Protein AF-A0A7L2F0A2-F1 (afdb_monomer_lite)

Secondary structure (DSSP, 8-state):
---S-HHHHHHHHHHHH-SS----SSHHHHHHHHHHSS------HHHHHHHHHH-TT----S--SS---------TT-TTHHHHHHHHHHHHHTTHHHHHHHHHH----SPPPP----

InterPro domains:
  IPR001320 Ionotropic glutamate receptor, C-terminal [SM00079] (1-107)
  IPR015683 Ionotropic glutamate receptor [PTHR18966] (7-109)

Sequence (118 aa):
QNSRYQTYQRMWNYMYSKQPSVFVKSTEEGIARVLNSNYAFLLESTMNEYYRQRNCNLTQVGGLLDTKGYGIGMPVGSVFRDEFDLAILQLQENNRLEILKRKWWEGGKCPKEEDHRA

pLDDT: mean 91.82, std 11.86, range [33.81, 98.38]

Structure (mmCIF, N/CA/C/O backbone):
data_AF-A0A7L2F0A2-F1
#
_entry.id   AF-A0A7L2F0A2-F1
#
loop_
_atom_site.group_PDB
_atom_site.id
_atom_site.type_symbol
_atom_site.label_atom_id
_atom_site.label_alt_id
_atom_site.label_comp_id
_atom_site.label_asym_id
_atom_site.label_entity_id
_atom_site.label_seq_id
_atom_site.pdbx_PDB_ins_code
_atom_site.Cartn_x
_atom_site.Cartn_y
_atom_site.Cartn_z
_atom_site.occupancy
_atom_site.B_iso_or_equiv
_atom_site.auth_seq_id
_atom_site.auth_comp_id
_atom_site.auth_asym_id
_atom_site.auth_atom_id
_atom_site.pdbx_PDB_model_num
ATOM 1 N N . GLN A 1 1 ? -18.826 -4.001 -6.086 1.00 52.69 1 GLN A N 1
ATOM 2 C CA . GLN A 1 1 ? -19.905 -4.663 -6.859 1.00 52.69 1 GLN A CA 1
ATOM 3 C C . GLN A 1 1 ? -19.388 -5.747 -7.816 1.00 52.69 1 GLN A C 1
ATOM 5 O O . GLN A 1 1 ? -20.064 -6.751 -7.952 1.00 52.69 1 GLN A O 1
ATOM 10 N N . ASN A 1 2 ? -18.172 -5.633 -8.376 1.00 80.06 2 ASN A N 1
ATOM 11 C CA . ASN A 1 2 ? -17.655 -6.575 -9.394 1.00 80.06 2 ASN A CA 1
ATOM 12 C C . ASN A 1 2 ? -16.765 -7.723 -8.866 1.00 80.06 2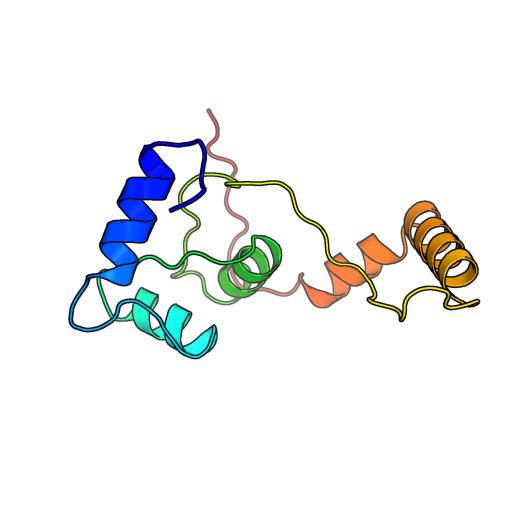 ASN A C 1
ATOM 14 O O . ASN A 1 2 ? -16.166 -8.447 -9.656 1.00 80.06 2 ASN A O 1
ATOM 18 N N . SER A 1 3 ? -16.627 -7.889 -7.544 1.00 87.88 3 SER A N 1
ATOM 19 C CA . SER A 1 3 ? -15.889 -9.040 -6.996 1.00 87.88 3 SER A CA 1
ATOM 20 C C . SER A 1 3 ? -16.650 -10.334 -7.288 1.00 87.88 3 SER A C 1
ATOM 22 O O . SER A 1 3 ? -17.874 -10.340 -7.204 1.00 87.88 3 SER A O 1
ATOM 24 N N . ARG A 1 4 ? -15.944 -11.434 -7.578 1.00 91.00 4 ARG A N 1
ATOM 25 C CA . ARG A 1 4 ? -16.546 -12.773 -7.736 1.00 91.00 4 ARG A CA 1
ATOM 26 C C . ARG A 1 4 ? -16.820 -13.477 -6.400 1.00 91.00 4 ARG A C 1
ATOM 28 O O . ARG A 1 4 ? -17.479 -14.509 -6.383 1.00 91.00 4 ARG A O 1
ATOM 35 N N . TYR A 1 5 ? -16.341 -12.919 -5.285 1.00 93.31 5 TYR A N 1
ATOM 36 C CA . TYR A 1 5 ? -16.495 -13.496 -3.949 1.00 93.31 5 TYR A CA 1
ATOM 37 C C . TYR A 1 5 ? -17.589 -12.779 -3.160 1.00 93.31 5 TYR A C 1
ATOM 39 O O . TYR A 1 5 ? -17.489 -11.576 -2.893 1.00 93.31 5 TYR A O 1
ATOM 47 N N . GLN A 1 6 ? -18.604 -13.531 -2.726 1.00 94.88 6 GLN A N 1
ATOM 48 C CA . GLN A 1 6 ? -19.758 -12.988 -2.001 1.00 94.88 6 GLN A CA 1
ATOM 49 C C . GLN A 1 6 ? -19.348 -12.257 -0.713 1.00 94.88 6 GLN A C 1
ATOM 51 O O . GLN A 1 6 ? -19.897 -11.201 -0.401 1.00 94.88 6 GLN A O 1
ATOM 56 N N . THR A 1 7 ? -18.346 -12.764 0.010 1.00 95.38 7 THR A N 1
ATOM 57 C CA . THR A 1 7 ? -17.818 -12.126 1.226 1.00 95.38 7 THR A CA 1
ATOM 58 C C . THR A 1 7 ? -17.310 -10.712 0.948 1.00 95.38 7 THR A C 1
ATOM 60 O O . THR A 1 7 ? -17.715 -9.768 1.622 1.00 95.38 7 THR A O 1
ATOM 63 N N . TYR A 1 8 ? -16.503 -10.526 -0.099 1.00 95.31 8 TYR A N 1
ATOM 64 C CA . TYR A 1 8 ? -15.956 -9.213 -0.456 1.00 95.31 8 TYR A CA 1
ATOM 65 C C . TYR A 1 8 ? -17.025 -8.259 -0.991 1.00 95.31 8 TYR A C 1
ATOM 67 O O . TYR A 1 8 ? -16.962 -7.058 -0.736 1.00 95.31 8 TYR A O 1
ATOM 75 N N . GLN A 1 9 ? -18.041 -8.779 -1.686 1.00 95.94 9 GLN A N 1
ATOM 76 C CA . GLN A 1 9 ? -19.205 -7.978 -2.070 1.00 95.94 9 GLN A CA 1
ATOM 77 C C . GLN A 1 9 ? -19.953 -7.453 -0.834 1.00 95.94 9 GLN A C 1
ATOM 79 O O . GLN A 1 9 ? -20.260 -6.264 -0.774 1.00 95.94 9 GLN A O 1
ATOM 84 N N . ARG A 1 10 ? -20.201 -8.309 0.170 1.00 96.06 10 ARG A N 1
ATOM 85 C CA . ARG A 1 10 ? -20.854 -7.914 1.432 1.00 96.06 10 ARG A CA 1
ATOM 86 C C . ARG A 1 10 ? -20.024 -6.888 2.206 1.00 96.06 10 ARG A C 1
ATOM 88 O O . ARG A 1 10 ? -20.577 -5.877 2.630 1.00 96.06 10 ARG A O 1
ATOM 95 N N . MET A 1 11 ? -18.712 -7.108 2.333 1.00 96.06 11 MET A N 1
ATOM 96 C CA . MET A 1 11 ? -17.792 -6.158 2.975 1.00 96.06 11 MET A CA 1
ATOM 97 C C . MET A 1 11 ? -17.821 -4.794 2.282 1.00 96.06 11 MET A C 1
ATOM 99 O O . MET A 1 11 ? -17.976 -3.773 2.946 1.00 96.06 11 MET A O 1
ATOM 103 N N . TRP A 1 12 ? -17.727 -4.767 0.949 1.00 96.00 12 TRP A N 1
ATOM 104 C CA . TRP A 1 12 ? -17.799 -3.524 0.181 1.00 96.00 12 TRP A CA 1
ATOM 105 C C . TRP A 1 12 ? -19.120 -2.787 0.395 1.00 96.00 12 TRP A C 1
ATOM 107 O O . TRP A 1 12 ? -19.111 -1.586 0.649 1.00 96.00 12 TRP A O 1
ATOM 117 N N . ASN A 1 13 ? -20.250 -3.497 0.323 1.00 95.88 13 ASN A N 1
ATOM 118 C CA . ASN A 1 13 ? -21.565 -2.889 0.515 1.00 95.88 13 ASN A CA 1
ATOM 119 C C . ASN A 1 13 ? -21.692 -2.271 1.913 1.00 95.88 13 ASN A C 1
ATOM 121 O O . ASN A 1 13 ? -22.158 -1.142 2.022 1.00 95.88 13 ASN A O 1
ATOM 125 N N . TYR A 1 14 ? -21.206 -2.963 2.951 1.00 96.56 14 TYR A N 1
ATOM 126 C CA . TYR A 1 14 ? -21.143 -2.416 4.306 1.00 96.56 14 TYR A CA 1
ATOM 127 C C . TYR A 1 14 ? -20.291 -1.143 4.371 1.00 96.56 14 TYR A C 1
ATOM 129 O O . TYR A 1 14 ? -20.752 -0.135 4.898 1.00 96.56 14 TYR A O 1
ATOM 137 N N . MET A 1 15 ? -19.069 -1.165 3.823 1.00 96.81 15 MET A N 1
ATOM 138 C CA . MET A 1 15 ? -18.180 0.004 3.849 1.00 96.81 15 MET A CA 1
ATOM 139 C C . MET A 1 15 ? -18.784 1.202 3.112 1.00 96.81 15 MET A C 1
ATOM 141 O O . MET A 1 15 ? -18.711 2.325 3.599 1.00 96.81 15 MET A O 1
ATOM 145 N N . TYR A 1 16 ? -19.406 0.958 1.958 1.00 96.00 16 TYR A N 1
ATOM 146 C CA . TYR A 1 16 ? -19.970 2.003 1.110 1.00 96.00 16 TYR A CA 1
ATOM 147 C C . TYR A 1 16 ? -21.221 2.657 1.712 1.00 96.00 16 TYR A C 1
ATOM 149 O O . TYR A 1 16 ? -21.396 3.865 1.585 1.00 96.00 16 TYR A O 1
ATOM 157 N N . SER A 1 17 ? -22.093 1.887 2.374 1.00 96.88 17 SER A N 1
ATOM 158 C CA . SER A 1 17 ? -23.365 2.403 2.899 1.00 96.88 17 SER A CA 1
ATOM 159 C C . SER A 1 17 ? -23.297 2.920 4.340 1.00 96.88 17 SER A C 1
ATOM 161 O O . SER A 1 17 ? -24.287 3.461 4.834 1.00 96.88 17 SER A O 1
ATOM 163 N N . LYS A 1 18 ? -22.193 2.704 5.066 1.00 96.69 18 LYS A N 1
ATOM 164 C CA . LYS A 1 18 ? -22.106 3.042 6.494 1.00 96.69 18 LYS A CA 1
ATOM 165 C C . LYS A 1 18 ? -22.063 4.557 6.719 1.00 96.69 18 LYS A C 1
ATOM 167 O O . LYS A 1 18 ? -21.261 5.261 6.112 1.00 96.69 18 LYS A O 1
ATOM 172 N N . GLN A 1 19 ? -22.875 5.030 7.667 1.00 94.81 19 GLN A N 1
ATOM 173 C CA . GLN A 1 19 ? -22.807 6.387 8.211 1.00 94.81 19 GLN A CA 1
ATOM 174 C C . GLN A 1 19 ? -22.626 6.335 9.740 1.00 94.81 19 GLN A C 1
ATOM 176 O O . GLN A 1 19 ? -23.363 5.593 10.398 1.00 94.81 19 GLN A O 1
ATOM 181 N N . PRO A 1 20 ? -21.659 7.074 10.319 1.00 93.00 20 PRO A N 1
ATOM 182 C CA . PRO A 1 20 ? -20.638 7.884 9.638 1.00 93.00 20 PRO A CA 1
ATOM 183 C C . PRO A 1 20 ? -19.659 7.028 8.808 1.00 93.00 20 PRO A C 1
ATOM 185 O O . PRO A 1 20 ? -19.547 5.821 9.023 1.00 93.00 20 PRO A O 1
ATOM 188 N N . SER A 1 21 ? -18.969 7.659 7.849 1.00 96.25 21 SER A N 1
ATOM 189 C CA . SER A 1 21 ? -18.065 6.973 6.912 1.00 96.25 21 SER A CA 1
ATOM 190 C C . SER A 1 21 ? -16.977 6.162 7.632 1.00 96.25 21 SER A C 1
ATOM 192 O O . SER A 1 21 ? -16.374 6.596 8.623 1.00 96.25 21 SER A O 1
ATOM 194 N N . VAL A 1 22 ? -16.696 4.970 7.108 1.00 97.31 22 VAL A N 1
ATOM 195 C CA . VAL A 1 22 ? -15.561 4.144 7.551 1.00 97.31 22 VAL A CA 1
ATOM 196 C C . VAL A 1 22 ? -14.262 4.503 6.832 1.00 97.31 22 VAL A C 1
ATOM 198 O O . VAL A 1 22 ? -13.193 4.190 7.341 1.00 97.31 22 VAL A O 1
ATOM 201 N N . PHE A 1 23 ? -14.336 5.184 5.685 1.00 97.75 23 PHE A N 1
ATOM 202 C CA . PHE A 1 23 ? -13.159 5.596 4.924 1.00 97.75 23 PHE A CA 1
ATOM 203 C C . PHE A 1 23 ? -12.418 6.737 5.626 1.00 97.75 23 PHE A C 1
ATOM 205 O O . PHE A 1 23 ? -13.040 7.656 6.158 1.00 97.75 23 PHE A O 1
ATOM 212 N N . VAL A 1 24 ? -11.090 6.669 5.578 1.00 97.50 24 VAL A N 1
ATOM 213 C CA . VAL A 1 24 ? -10.148 7.668 6.102 1.00 97.50 24 VAL A CA 1
ATOM 214 C C . VAL A 1 24 ? -9.379 8.303 4.944 1.00 97.50 24 VAL A C 1
ATOM 216 O O . VAL A 1 24 ? -9.326 7.733 3.852 1.00 97.50 24 VAL A O 1
ATOM 219 N N . LYS A 1 25 ? -8.793 9.484 5.159 1.00 96.94 25 LYS A N 1
ATOM 220 C CA . LYS A 1 25 ? -8.087 10.238 4.110 1.00 96.94 25 LYS A CA 1
ATOM 221 C C . LYS A 1 25 ? -6.604 9.893 4.007 1.00 96.94 25 LYS A C 1
ATOM 223 O O . LYS A 1 25 ? -6.018 10.110 2.950 1.00 96.94 25 LYS A O 1
ATOM 228 N N . SER A 1 26 ? -6.001 9.375 5.075 1.00 97.69 26 SER A N 1
ATOM 229 C CA . SER A 1 26 ? -4.600 8.951 5.085 1.00 97.69 26 SER A CA 1
ATOM 230 C C . SER A 1 26 ? -4.379 7.694 5.919 1.00 97.69 26 SER A C 1
ATOM 232 O O . SER A 1 26 ? -5.218 7.298 6.734 1.00 97.69 26 SER A O 1
ATOM 234 N N . THR A 1 27 ? -3.216 7.074 5.727 1.00 97.38 27 THR A N 1
ATOM 235 C CA . THR A 1 27 ? -2.789 5.917 6.515 1.00 97.38 27 THR A CA 1
ATOM 236 C C . THR A 1 27 ? -2.646 6.282 7.990 1.00 97.38 27 THR A C 1
ATOM 238 O O . THR A 1 27 ? -3.112 5.535 8.843 1.00 97.38 27 THR A O 1
ATOM 241 N N . GLU A 1 28 ? -2.089 7.451 8.309 1.00 96.88 28 GLU A N 1
ATOM 242 C CA . GLU A 1 28 ? -1.915 7.934 9.685 1.00 96.88 28 GLU A CA 1
ATOM 243 C C . GLU A 1 28 ? -3.259 8.094 10.404 1.00 96.88 28 GLU A C 1
ATOM 245 O O . GLU A 1 28 ? -3.388 7.682 11.556 1.00 96.88 28 GLU A O 1
ATOM 250 N N . GLU A 1 29 ? -4.274 8.635 9.719 1.00 97.94 29 GLU A N 1
ATOM 251 C CA . GLU A 1 29 ? -5.638 8.732 10.250 1.00 97.94 29 GLU A CA 1
ATOM 252 C C . GLU A 1 29 ? -6.222 7.336 10.510 1.00 97.94 29 GLU A C 1
ATOM 254 O O . GLU A 1 29 ? -6.805 7.091 11.567 1.00 97.94 29 GLU A O 1
ATOM 259 N N . GLY A 1 30 ? -6.015 6.398 9.579 1.00 97.69 30 GLY A N 1
ATOM 260 C CA . GLY A 1 30 ? -6.407 4.998 9.735 1.00 97.69 30 GLY A CA 1
ATOM 261 C C . GLY A 1 30 ? -5.775 4.344 10.963 1.00 97.69 30 GLY A C 1
ATOM 262 O O . GLY A 1 30 ? -6.490 3.774 11.785 1.00 97.69 30 GLY A O 1
ATOM 263 N N . ILE A 1 31 ? -4.457 4.482 11.132 1.00 97.81 31 ILE A N 1
ATOM 264 C CA . ILE A 1 31 ? -3.720 3.942 12.283 1.00 97.81 31 ILE A CA 1
ATOM 265 C C . ILE A 1 31 ? -4.191 4.584 13.592 1.00 97.81 31 ILE A C 1
ATOM 267 O O . ILE A 1 31 ? -4.463 3.873 14.560 1.00 97.81 31 ILE A O 1
ATOM 271 N N . ALA A 1 32 ? -4.355 5.908 13.632 1.00 97.88 32 ALA A N 1
ATOM 272 C CA . ALA A 1 32 ? -4.888 6.592 14.806 1.00 97.88 32 ALA A CA 1
ATOM 273 C C . ALA A 1 32 ? -6.303 6.101 15.153 1.00 97.88 32 ALA A C 1
ATOM 275 O O . ALA A 1 32 ? -6.609 5.880 16.324 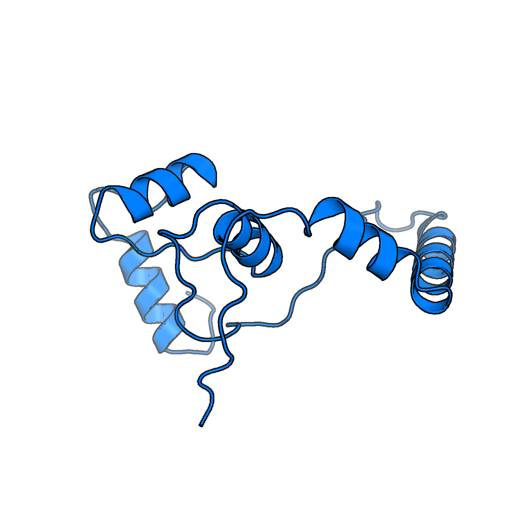1.00 97.88 32 ALA A O 1
ATOM 276 N N . ARG A 1 33 ? -7.164 5.869 14.156 1.00 98.06 33 ARG A N 1
ATOM 277 C CA . ARG A 1 33 ? -8.520 5.349 14.372 1.00 98.06 33 ARG A CA 1
ATOM 278 C C . ARG A 1 33 ? -8.514 3.921 14.921 1.00 98.06 33 ARG A C 1
ATOM 280 O O . ARG A 1 33 ? -9.311 3.640 15.813 1.00 98.06 33 ARG A O 1
ATOM 287 N N . VAL A 1 34 ? -7.621 3.052 14.436 1.00 97.88 34 VAL A N 1
ATOM 288 C CA . VAL A 1 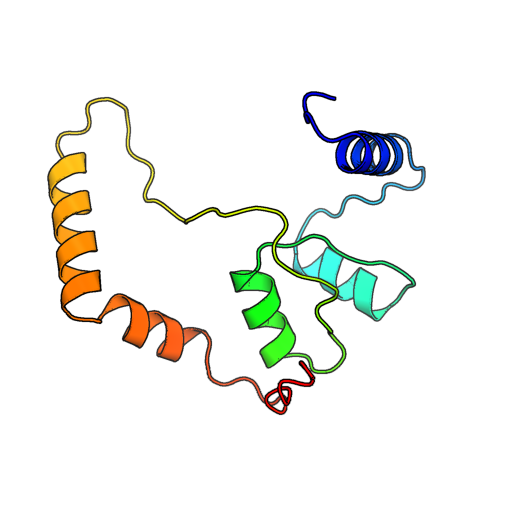34 ? -7.434 1.684 14.966 1.00 97.88 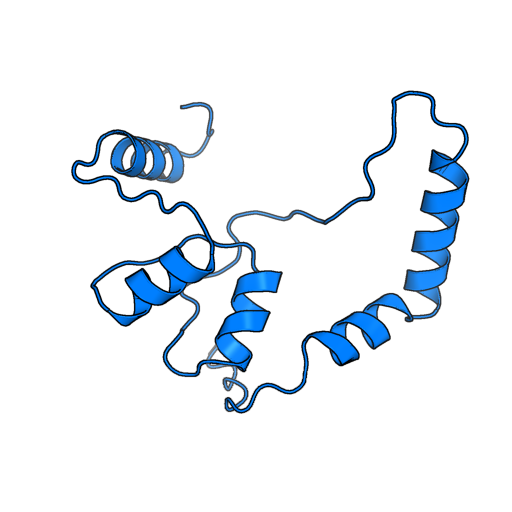34 VAL A CA 1
ATOM 289 C C . VAL A 1 34 ? -7.042 1.720 16.444 1.00 97.88 34 VAL A C 1
ATOM 291 O O . VAL A 1 34 ? -7.607 0.991 17.247 1.00 97.88 34 VAL A O 1
ATOM 294 N N . LEU A 1 35 ? -6.107 2.594 16.823 1.00 97.50 35 LEU A N 1
ATOM 295 C CA . LEU A 1 35 ? -5.603 2.667 18.200 1.00 97.50 35 LEU A CA 1
ATOM 296 C C . LEU A 1 35 ? -6.618 3.240 19.198 1.00 97.50 35 LEU A C 1
ATOM 298 O O . LEU A 1 35 ? -6.571 2.906 20.377 1.00 97.50 35 LEU A O 1
ATOM 302 N N . ASN A 1 36 ? -7.510 4.122 18.743 1.00 97.75 36 ASN A N 1
ATOM 303 C CA . ASN A 1 36 ? -8.410 4.878 19.618 1.00 97.75 36 ASN A CA 1
ATOM 304 C C . ASN A 1 36 ? -9.870 4.397 19.576 1.00 97.75 36 ASN A C 1
ATOM 306 O O . ASN A 1 36 ? -10.729 4.991 20.226 1.00 97.75 36 ASN A O 1
ATOM 310 N N . SER A 1 37 ? -10.198 3.371 18.787 1.00 96.25 37 SER A N 1
ATOM 311 C CA . SER A 1 37 ? -11.580 2.905 18.635 1.00 96.25 37 SER A CA 1
ATOM 312 C C . SER A 1 37 ? -11.662 1.433 18.234 1.00 96.25 37 SER A C 1
ATOM 314 O O . SER A 1 37 ? -10.667 0.814 17.879 1.00 96.25 37 SER A O 1
ATOM 316 N N . ASN A 1 38 ? -12.871 0.865 18.246 1.00 95.88 38 ASN A N 1
ATOM 317 C CA . ASN A 1 38 ? -13.115 -0.483 17.734 1.00 95.88 38 ASN A CA 1
ATOM 318 C C . ASN A 1 38 ? -13.184 -0.481 16.193 1.00 95.88 38 ASN A C 1
ATOM 320 O O . ASN A 1 38 ? -14.263 -0.564 15.599 1.00 95.88 38 ASN A O 1
ATOM 324 N N . TYR A 1 39 ? -12.030 -0.307 15.551 1.00 97.00 39 TYR A N 1
ATOM 325 C CA . TYR A 1 39 ? -11.882 -0.195 14.103 1.00 97.00 39 TYR A CA 1
ATOM 326 C C . TYR A 1 39 ? -10.721 -1.064 13.614 1.00 97.00 39 TYR A C 1
ATOM 328 O O . TYR A 1 39 ? -9.634 -1.033 14.182 1.00 97.00 39 TYR A O 1
ATOM 336 N N . ALA A 1 40 ? -10.945 -1.811 12.533 1.00 97.00 40 ALA A N 1
ATOM 337 C CA . ALA A 1 40 ? -9.907 -2.546 11.819 1.00 97.00 40 ALA A CA 1
ATOM 338 C C . ALA A 1 40 ? -9.649 -1.874 10.469 1.00 97.00 40 ALA A C 1
ATOM 340 O O . ALA A 1 40 ? -10.588 -1.417 9.811 1.00 97.00 40 ALA A O 1
ATOM 341 N N . PHE A 1 41 ? -8.386 -1.831 10.048 1.00 97.56 41 PHE A N 1
ATOM 342 C CA . PHE A 1 41 ? -7.979 -1.141 8.830 1.00 97.56 41 PHE A CA 1
ATOM 343 C C . PHE A 1 41 ? -7.396 -2.116 7.810 1.00 97.56 41 PHE A C 1
ATOM 345 O O . PHE A 1 41 ? -6.487 -2.883 8.121 1.00 97.56 41 PHE A O 1
ATOM 352 N N . LEU A 1 42 ? -7.934 -2.089 6.589 1.00 96.62 42 LEU A N 1
ATOM 353 C CA . LEU A 1 42 ? -7.386 -2.841 5.465 1.00 96.62 42 LEU A CA 1
ATOM 354 C C . LEU A 1 42 ? -6.281 -2.008 4.815 1.00 96.62 42 LEU A C 1
ATOM 356 O O . LEU A 1 42 ? -6.541 -0.913 4.321 1.00 96.62 42 LEU A O 1
ATOM 360 N N . LEU A 1 43 ? -5.064 -2.543 4.825 1.00 95.44 43 LEU A N 1
ATOM 361 C CA . LEU A 1 43 ? -3.853 -1.881 4.355 1.00 95.44 43 LEU A CA 1
ATOM 362 C C . LEU A 1 43 ? -2.957 -2.893 3.628 1.00 95.44 43 LEU A C 1
ATOM 364 O O . LEU A 1 43 ? -3.038 -4.096 3.880 1.00 95.44 43 LEU A O 1
ATOM 368 N N . GLU A 1 44 ? -2.100 -2.411 2.730 1.00 95.25 44 GLU A N 1
ATOM 369 C CA . GLU A 1 44 ? -1.100 -3.244 2.059 1.00 95.25 44 GLU A CA 1
ATOM 370 C C . GLU A 1 44 ? -0.128 -3.874 3.068 1.00 95.25 44 GLU A C 1
ATOM 372 O O . GLU A 1 44 ? 0.244 -3.265 4.075 1.00 95.25 44 GLU A O 1
ATOM 377 N N . SER A 1 45 ? 0.305 -5.107 2.796 1.00 94.81 45 SER A N 1
ATOM 378 C CA . SER A 1 45 ? 1.094 -5.909 3.739 1.00 94.81 45 SER A CA 1
ATOM 379 C C . SER A 1 45 ? 2.445 -5.290 4.092 1.00 94.81 45 SER A C 1
ATOM 381 O O . SER A 1 45 ? 2.854 -5.342 5.247 1.00 94.81 45 SER A O 1
ATOM 383 N N . THR A 1 46 ? 3.108 -4.651 3.128 1.00 93.81 46 THR A N 1
ATOM 384 C CA . THR A 1 46 ? 4.381 -3.935 3.306 1.00 93.81 46 THR A CA 1
ATOM 385 C C . THR A 1 46 ? 4.249 -2.758 4.269 1.00 93.81 46 THR A C 1
ATOM 387 O O . THR A 1 46 ? 5.121 -2.545 5.113 1.00 93.81 46 THR A O 1
ATOM 390 N N . MET A 1 47 ? 3.152 -2.002 4.176 1.00 94.62 47 MET A N 1
ATOM 391 C CA . MET A 1 47 ? 2.861 -0.910 5.102 1.00 94.62 47 MET A CA 1
ATOM 392 C C . MET A 1 47 ? 2.455 -1.459 6.470 1.00 94.62 47 MET A C 1
ATOM 394 O O . MET A 1 47 ? 2.938 -0.971 7.488 1.00 94.62 47 MET A O 1
ATOM 398 N N . ASN A 1 48 ? 1.629 -2.508 6.511 1.00 94.88 48 ASN A N 1
ATOM 399 C CA . ASN A 1 48 ? 1.261 -3.159 7.765 1.00 94.88 48 ASN A CA 1
ATOM 400 C C . ASN A 1 48 ? 2.502 -3.642 8.540 1.00 94.88 48 ASN A C 1
ATOM 402 O O . ASN A 1 48 ? 2.644 -3.332 9.720 1.00 94.88 48 ASN A O 1
ATOM 406 N N . GLU A 1 49 ? 3.437 -4.317 7.860 1.00 93.06 49 GLU A N 1
ATOM 407 C CA . GLU A 1 49 ? 4.738 -4.725 8.407 1.00 93.06 49 GLU A CA 1
ATOM 408 C C . GLU A 1 49 ? 5.505 -3.517 8.974 1.00 93.06 49 GLU A C 1
ATOM 410 O O . GLU A 1 49 ? 5.951 -3.539 10.124 1.00 93.06 49 GLU A O 1
ATOM 415 N N . TYR A 1 50 ? 5.605 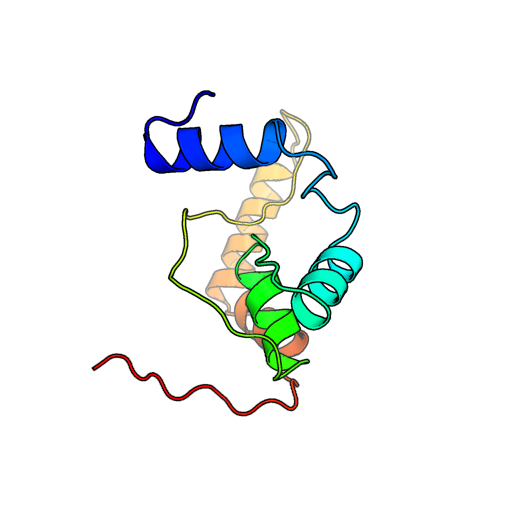-2.434 8.198 1.00 93.62 50 TYR A N 1
ATOM 416 C CA . TYR A 1 50 ? 6.328 -1.223 8.583 1.00 93.62 50 TYR A CA 1
ATOM 417 C C . TYR A 1 50 ? 5.789 -0.576 9.869 1.00 93.62 50 TYR A C 1
ATOM 419 O O . TYR A 1 50 ? 6.574 -0.258 10.773 1.00 93.62 50 TYR A O 1
ATOM 427 N N . TYR A 1 51 ? 4.468 -0.378 9.964 1.00 94.38 51 TYR A N 1
ATOM 428 C CA . TYR A 1 51 ? 3.840 0.270 11.121 1.00 94.38 51 TYR A CA 1
ATOM 429 C C . TYR A 1 51 ? 3.835 -0.637 12.354 1.00 94.38 51 TYR A C 1
ATOM 431 O O . TYR A 1 51 ? 4.113 -0.150 13.450 1.00 94.38 51 TYR A O 1
ATOM 439 N N . ARG A 1 52 ? 3.603 -1.948 12.197 1.00 92.38 52 ARG A N 1
ATOM 440 C CA . ARG A 1 52 ? 3.663 -2.906 13.315 1.00 92.38 52 ARG A CA 1
ATOM 441 C C . ARG A 1 52 ? 5.039 -2.993 13.955 1.00 92.38 52 ARG A C 1
ATOM 443 O O . ARG A 1 52 ? 5.137 -3.033 15.174 1.00 92.38 52 ARG A O 1
ATOM 450 N N . GLN A 1 53 ? 6.108 -2.982 13.158 1.00 91.31 53 GLN A N 1
ATOM 451 C CA . GLN A 1 53 ? 7.467 -2.986 13.711 1.00 91.31 53 GLN A CA 1
ATOM 452 C C . GLN A 1 53 ? 7.749 -1.741 14.578 1.00 91.31 53 GLN A C 1
ATOM 454 O O . GLN A 1 53 ? 8.611 -1.773 15.460 1.00 91.31 53 GLN A O 1
ATOM 459 N N . ARG A 1 54 ? 7.026 -0.638 14.348 1.00 92.69 54 ARG A N 1
ATOM 460 C CA . ARG A 1 54 ? 7.220 0.656 15.025 1.00 92.69 54 ARG A CA 1
ATOM 461 C C . ARG A 1 54 ? 6.227 0.916 16.155 1.00 92.69 54 ARG A C 1
ATOM 463 O O . ARG A 1 54 ? 6.552 1.682 17.058 1.00 92.69 54 ARG A O 1
ATOM 470 N N . ASN A 1 55 ? 5.052 0.296 16.124 1.00 93.50 55 ASN A N 1
ATOM 471 C CA . ASN A 1 55 ? 4.030 0.428 17.153 1.00 93.50 55 ASN A CA 1
ATOM 472 C C . ASN A 1 55 ? 3.484 -0.948 17.546 1.00 93.50 55 ASN A C 1
ATOM 474 O O . ASN A 1 55 ? 2.714 -1.560 16.808 1.00 93.50 55 ASN A O 1
ATOM 478 N N . CYS A 1 56 ? 3.853 -1.393 18.746 1.00 93.19 56 CYS A N 1
ATOM 479 C CA . CYS A 1 56 ? 3.576 -2.747 19.218 1.00 93.19 56 CYS A CA 1
ATOM 480 C C . CYS A 1 56 ? 2.123 -2.942 19.675 1.00 93.19 56 CYS A C 1
ATOM 482 O O . CYS A 1 56 ? 1.728 -4.061 19.974 1.00 93.19 56 CYS A O 1
ATOM 484 N N . ASN A 1 57 ? 1.325 -1.869 19.709 1.00 94.50 57 ASN A N 1
ATOM 485 C CA . ASN A 1 57 ? -0.114 -1.944 19.966 1.00 94.50 57 ASN A CA 1
ATOM 486 C C . ASN A 1 57 ? -0.909 -2.335 18.707 1.00 94.50 57 ASN A C 1
ATOM 488 O O . ASN A 1 57 ? -2.130 -2.459 18.765 1.00 94.50 57 ASN A O 1
ATOM 492 N N . LEU A 1 58 ? -0.241 -2.477 17.557 1.00 94.88 58 LEU A N 1
ATOM 493 C CA . LEU A 1 58 ? -0.846 -2.937 16.313 1.00 94.88 58 LEU A CA 1
ATOM 494 C C . LEU A 1 58 ? -0.623 -4.441 16.140 1.00 94.88 58 LEU A C 1
ATOM 496 O O . LEU A 1 58 ? 0.460 -4.960 16.403 1.00 94.88 58 LEU A O 1
ATOM 500 N N . THR A 1 59 ? -1.627 -5.131 15.607 1.00 94.06 59 THR A N 1
ATOM 501 C CA . THR A 1 59 ? -1.567 -6.570 15.326 1.00 94.06 59 THR A CA 1
ATOM 502 C C . THR A 1 59 ? -2.161 -6.853 13.955 1.00 94.06 59 THR A C 1
ATOM 504 O O . THR A 1 59 ? -3.147 -6.237 13.550 1.00 94.06 59 THR A O 1
ATOM 507 N N . GLN A 1 60 ? -1.553 -7.788 13.222 1.00 94.44 60 GLN A N 1
ATOM 508 C CA . GLN A 1 60 ? -2.119 -8.265 11.967 1.00 94.44 60 GLN A CA 1
ATOM 509 C C . GLN A 1 60 ? -3.155 -9.337 12.269 1.00 94.44 60 GLN A C 1
ATOM 511 O O . GLN A 1 60 ? -2.876 -10.291 12.988 1.00 94.44 60 GLN A O 1
ATOM 516 N N . VAL A 1 61 ? -4.323 -9.216 11.651 1.00 94.62 61 VAL A N 1
ATOM 517 C CA . VAL A 1 61 ? -5.364 -10.235 11.723 1.00 94.62 61 VAL A CA 1
ATOM 518 C C . VAL A 1 61 ? -5.499 -10.887 10.353 1.00 94.62 61 VAL A C 1
ATOM 520 O O . VAL A 1 61 ? -5.738 -10.207 9.358 1.00 94.62 61 VAL A O 1
ATOM 523 N N . GLY A 1 62 ? -5.357 -12.212 10.307 1.00 93.56 62 GLY A N 1
ATOM 524 C CA . GLY A 1 62 ? -5.469 -12.989 9.075 1.00 93.56 62 GLY A CA 1
ATOM 525 C C . GLY A 1 62 ? -4.253 -12.896 8.142 1.00 93.56 62 GLY A C 1
ATOM 526 O O . GLY A 1 62 ? -3.174 -12.417 8.506 1.00 93.56 62 GLY A O 1
ATOM 527 N N . GLY A 1 63 ? -4.431 -13.430 6.932 1.00 92.75 63 GLY A N 1
ATOM 528 C CA . GLY A 1 63 ? -3.420 -13.474 5.873 1.00 92.75 63 GLY A CA 1
ATOM 529 C C . GLY A 1 63 ? -3.647 -12.439 4.769 1.00 92.75 63 GLY A C 1
ATOM 530 O O . GLY A 1 63 ? -4.478 -11.541 4.885 1.00 92.75 63 GLY A O 1
ATOM 531 N N . LEU A 1 64 ? -2.902 -12.589 3.673 1.00 92.56 64 LEU A N 1
ATOM 532 C CA . LEU A 1 64 ? -3.055 -11.751 2.484 1.00 92.56 64 LEU A CA 1
ATOM 533 C C . LEU A 1 64 ? -4.376 -12.062 1.769 1.00 92.56 64 LEU A C 1
ATOM 535 O O . LEU A 1 64 ? -4.742 -13.226 1.614 1.00 92.56 64 LEU A O 1
ATOM 539 N N . LEU A 1 65 ? -5.076 -11.020 1.317 1.00 91.00 65 LEU A N 1
ATOM 540 C CA . LEU A 1 65 ? -6.332 -11.158 0.567 1.00 91.00 65 LEU A CA 1
ATOM 541 C C . LEU A 1 65 ? -6.102 -11.360 -0.937 1.00 91.00 65 LEU A C 1
ATOM 543 O O . LEU A 1 65 ? -6.971 -11.893 -1.629 1.00 91.00 65 LEU A O 1
ATOM 547 N N . ASP A 1 66 ? -4.953 -10.911 -1.436 1.00 89.06 66 ASP A N 1
ATOM 548 C CA . ASP A 1 66 ? -4.508 -11.025 -2.817 1.00 89.06 66 ASP A CA 1
ATOM 549 C C . ASP A 1 66 ? -2.970 -11.038 -2.902 1.00 89.06 66 ASP A C 1
ATOM 551 O O . ASP A 1 66 ? -2.261 -11.016 -1.894 1.00 89.06 66 ASP A O 1
ATOM 555 N N . THR A 1 67 ? -2.443 -11.132 -4.122 1.00 91.69 67 THR A N 1
ATOM 556 C CA . THR A 1 67 ? -1.012 -11.000 -4.405 1.00 91.69 67 THR A CA 1
ATOM 557 C C . THR A 1 67 ? -0.826 -9.874 -5.407 1.00 91.69 67 THR A C 1
ATOM 559 O O . THR A 1 67 ? -1.313 -9.947 -6.535 1.00 91.69 67 THR A O 1
ATOM 562 N N . LYS A 1 68 ? -0.146 -8.815 -4.972 1.00 92.81 68 LYS A N 1
ATOM 563 C CA . LYS A 1 68 ? 0.149 -7.612 -5.753 1.00 92.81 68 LYS A CA 1
ATOM 564 C C . LYS A 1 68 ? 1.609 -7.223 -5.556 1.00 92.81 68 LYS A C 1
ATOM 566 O O . LYS A 1 68 ? 2.212 -7.573 -4.543 1.00 92.81 68 LYS A O 1
ATOM 571 N N . GLY A 1 69 ? 2.155 -6.491 -6.521 1.00 93.38 69 GLY A N 1
ATOM 572 C CA . GLY A 1 69 ? 3.504 -5.935 -6.464 1.00 93.38 69 GLY A CA 1
ATOM 573 C C . GLY A 1 69 ? 3.514 -4.465 -6.869 1.00 93.38 69 GLY A C 1
ATOM 574 O O . GLY A 1 69 ? 2.614 -4.006 -7.575 1.00 93.38 69 GLY A O 1
ATOM 575 N N . TYR A 1 70 ? 4.536 -3.737 -6.423 1.00 95.62 70 TYR A N 1
ATOM 576 C CA . TYR A 1 70 ? 4.801 -2.378 -6.890 1.00 95.62 70 TYR A CA 1
ATOM 577 C C . TYR A 1 70 ? 5.559 -2.412 -8.217 1.00 95.62 70 TYR A C 1
ATOM 579 O O . TYR A 1 70 ? 6.450 -3.237 -8.405 1.00 95.62 70 TYR A O 1
ATOM 587 N N . GLY A 1 71 ? 5.223 -1.489 -9.115 1.00 95.69 71 GLY A N 1
ATOM 588 C CA . GLY A 1 71 ? 5.896 -1.316 -10.399 1.00 95.69 71 GLY A CA 1
ATOM 589 C C . GLY A 1 71 ? 6.155 0.157 -10.694 1.00 95.69 71 GLY A C 1
ATOM 590 O O . GLY A 1 71 ? 5.518 1.041 -10.119 1.00 95.69 71 GLY A O 1
ATOM 591 N N . ILE A 1 72 ? 7.090 0.418 -11.605 1.00 97.06 72 ILE A N 1
ATOM 592 C CA . ILE A 1 72 ? 7.376 1.765 -12.103 1.00 97.06 72 ILE A CA 1
ATOM 593 C C . ILE A 1 72 ? 6.487 2.006 -13.325 1.00 97.06 72 ILE A C 1
ATOM 595 O O . ILE A 1 72 ? 6.669 1.392 -14.373 1.00 97.06 72 ILE A O 1
ATOM 599 N N . GLY A 1 73 ? 5.488 2.876 -13.178 1.00 96.44 73 GLY A N 1
ATOM 600 C CA . GLY A 1 73 ? 4.565 3.210 -14.261 1.00 96.44 73 GLY A CA 1
ATOM 601 C C . GLY A 1 73 ? 5.232 4.077 -15.329 1.00 96.44 73 GLY A C 1
ATOM 602 O O . GLY A 1 73 ? 5.782 5.130 -15.014 1.00 96.44 73 GLY A O 1
ATOM 603 N N . MET A 1 74 ? 5.144 3.658 -16.592 1.00 96.50 74 MET A N 1
ATOM 604 C CA . MET A 1 74 ? 5.645 4.408 -17.748 1.00 96.50 74 MET A CA 1
ATOM 605 C C . MET A 1 74 ? 4.538 4.652 -18.782 1.00 96.50 74 MET A C 1
ATOM 607 O O . MET A 1 74 ? 3.601 3.851 -18.863 1.00 96.50 74 MET A O 1
ATOM 611 N N . PRO A 1 75 ? 4.637 5.714 -19.607 1.00 97.56 75 PRO A N 1
ATOM 612 C CA . PRO A 1 75 ? 3.744 5.899 -20.744 1.00 97.56 75 PRO A CA 1
ATOM 613 C C . PRO A 1 75 ? 3.770 4.696 -21.693 1.00 97.56 75 PRO A C 1
ATOM 615 O O . PRO A 1 75 ? 4.811 4.064 -21.896 1.00 97.56 75 PRO A O 1
ATOM 618 N N . VAL A 1 76 ? 2.625 4.405 -22.310 1.00 96.31 76 VAL A N 1
ATOM 619 C CA . VAL A 1 76 ? 2.523 3.353 -23.330 1.00 96.31 76 VAL A CA 1
ATOM 620 C C . VAL A 1 76 ? 3.484 3.671 -24.477 1.00 96.31 76 VAL A C 1
ATOM 622 O O . VAL A 1 76 ? 3.487 4.786 -24.994 1.00 96.31 76 VAL A O 1
ATOM 625 N N . GLY A 1 77 ? 4.305 2.693 -24.863 1.00 95.81 77 GLY A N 1
ATOM 626 C CA . GLY A 1 77 ? 5.323 2.862 -25.905 1.00 95.81 77 GLY A CA 1
ATOM 627 C C . GLY A 1 77 ? 6.625 3.524 -25.440 1.00 95.81 77 GLY A C 1
ATOM 628 O O . GLY A 1 77 ? 7.459 3.846 -26.280 1.00 95.81 77 GLY A O 1
ATOM 629 N N . SER A 1 78 ? 6.827 3.727 -24.131 1.00 97.38 78 SER A N 1
ATOM 630 C CA . SER A 1 78 ? 8.105 4.212 -23.595 1.00 97.38 78 SER A CA 1
ATOM 631 C C . SER A 1 78 ? 9.266 3.304 -24.007 1.00 97.38 78 SER A C 1
ATOM 633 O O . SER A 1 78 ? 9.255 2.105 -23.719 1.00 97.38 78 SER A O 1
ATOM 635 N N . VAL A 1 79 ? 10.299 3.899 -24.609 1.00 96.94 79 VAL A N 1
ATOM 636 C CA . VAL A 1 79 ? 11.542 3.206 -24.995 1.00 96.94 79 VAL A CA 1
ATOM 637 C C . VAL A 1 79 ? 12.346 2.711 -23.790 1.00 96.94 79 VAL A C 1
ATOM 639 O O . VAL A 1 79 ? 13.166 1.814 -23.929 1.00 96.94 79 VAL A O 1
ATOM 642 N N . PHE A 1 80 ? 12.088 3.262 -22.600 1.00 96.62 80 PHE A N 1
ATOM 643 C CA . PHE A 1 80 ? 12.805 2.919 -21.371 1.00 96.62 80 PHE A CA 1
ATOM 644 C C . PHE A 1 80 ? 12.252 1.682 -20.664 1.00 96.62 80 PHE A C 1
ATOM 646 O O . PHE A 1 80 ? 12.866 1.208 -19.713 1.00 96.62 80 PHE A O 1
ATOM 653 N N . ARG A 1 81 ? 11.091 1.163 -21.084 1.00 97.44 81 ARG A N 1
ATOM 654 C CA . ARG A 1 81 ? 10.425 0.064 -20.371 1.00 97.44 81 ARG A CA 1
ATOM 655 C C . ARG A 1 81 ? 11.344 -1.150 -20.235 1.00 97.44 81 ARG A C 1
ATOM 657 O O . ARG A 1 81 ? 11.576 -1.607 -19.124 1.00 97.44 81 ARG A O 1
ATOM 664 N N . ASP A 1 82 ? 11.917 -1.598 -21.349 1.00 96.69 82 ASP A N 1
ATOM 665 C CA . ASP A 1 82 ? 12.748 -2.805 -21.374 1.00 96.69 82 ASP A CA 1
ATOM 666 C C . ASP A 1 82 ? 14.079 -2.610 -20.624 1.00 96.69 82 ASP A C 1
ATOM 668 O O . ASP A 1 82 ? 14.572 -3.532 -19.976 1.00 96.69 82 ASP A O 1
ATOM 672 N N . GLU A 1 83 ? 14.641 -1.396 -20.653 1.00 97.25 83 GLU A N 1
ATOM 673 C CA . GLU A 1 83 ? 15.866 -1.059 -19.919 1.00 97.25 83 GLU A CA 1
ATOM 674 C C . GLU A 1 83 ? 15.643 -1.097 -18.400 1.00 97.25 83 GLU A C 1
ATOM 676 O O . GLU A 1 83 ? 16.440 -1.684 -17.665 1.00 97.25 83 GLU A O 1
ATOM 681 N N . PHE A 1 84 ? 14.533 -0.528 -17.918 1.00 97.69 84 PHE A N 1
ATOM 682 C CA . PHE A 1 84 ? 14.181 -0.584 -16.498 1.00 97.69 84 PHE A CA 1
ATOM 683 C C . PHE A 1 84 ? 13.795 -1.993 -16.056 1.00 97.69 84 PHE A C 1
ATOM 685 O O . PHE A 1 84 ? 14.201 -2.403 -14.970 1.00 97.69 84 PHE A O 1
ATOM 692 N N . ASP A 1 85 ? 13.061 -2.740 -16.883 1.00 97.19 85 ASP A N 1
ATOM 693 C CA . ASP A 1 85 ? 12.720 -4.135 -16.598 1.00 97.19 85 ASP A CA 1
ATOM 694 C C . ASP A 1 85 ? 14.009 -4.958 -16.392 1.00 97.19 85 ASP A C 1
ATOM 696 O O . ASP A 1 85 ? 14.151 -5.649 -15.379 1.00 97.19 85 ASP A O 1
ATOM 700 N N . LEU A 1 86 ? 15.006 -4.806 -17.277 1.00 98.00 86 LEU A N 1
ATOM 701 C CA . LEU A 1 86 ? 16.308 -5.466 -17.137 1.00 98.00 86 LEU A CA 1
ATOM 702 C C . LEU A 1 86 ? 17.071 -5.006 -15.885 1.00 98.00 86 LEU A C 1
ATOM 704 O O . LEU A 1 86 ? 17.633 -5.835 -15.167 1.00 98.00 86 LEU A O 1
ATOM 708 N N . ALA A 1 87 ? 17.079 -3.705 -15.591 1.00 98.12 87 ALA A N 1
ATOM 709 C CA . ALA A 1 87 ? 17.753 -3.170 -14.411 1.00 98.12 87 ALA A CA 1
ATOM 710 C C . ALA A 1 87 ? 17.135 -3.694 -13.101 1.00 98.12 87 ALA A C 1
ATOM 712 O O . ALA A 1 87 ? 17.859 -4.042 -12.166 1.00 98.12 87 ALA A O 1
ATOM 713 N N . ILE A 1 88 ? 15.804 -3.800 -13.026 1.00 98.06 88 ILE A N 1
ATOM 714 C CA . ILE A 1 88 ? 15.103 -4.372 -11.866 1.00 98.06 88 ILE A CA 1
ATOM 715 C C . ILE A 1 88 ? 15.488 -5.843 -11.689 1.00 98.06 88 ILE A C 1
ATOM 717 O O . ILE A 1 88 ? 15.807 -6.249 -10.569 1.00 98.06 88 ILE A O 1
ATOM 721 N N . LEU A 1 89 ? 15.526 -6.620 -12.778 1.00 98.12 89 LEU A N 1
ATOM 722 C CA . LEU A 1 89 ? 15.957 -8.021 -12.742 1.00 98.12 89 LEU A CA 1
ATOM 723 C C . LEU A 1 89 ? 17.392 -8.154 -12.219 1.00 98.12 89 LEU A C 1
ATOM 725 O O . LEU A 1 89 ? 17.634 -8.947 -11.312 1.00 98.12 89 LEU A O 1
ATOM 729 N N . GLN A 1 90 ? 18.321 -7.327 -12.702 1.00 98.38 90 GLN A N 1
ATOM 730 C CA . GLN A 1 90 ? 19.705 -7.315 -12.217 1.00 98.38 90 GLN A CA 1
ATOM 731 C C . GLN A 1 90 ? 19.804 -6.942 -10.731 1.00 98.38 90 GLN A C 1
ATOM 733 O O . GLN A 1 90 ? 20.607 -7.515 -9.992 1.00 98.38 90 GLN A O 1
ATOM 738 N N . LEU A 1 91 ? 19.004 -5.981 -10.256 1.00 98.38 91 LEU A N 1
ATOM 739 C CA . LEU A 1 91 ? 18.971 -5.614 -8.837 1.00 98.38 91 LEU A CA 1
ATOM 740 C C . LEU A 1 91 ? 18.405 -6.741 -7.965 1.00 98.38 91 LEU A C 1
ATOM 742 O O . LEU A 1 91 ? 18.857 -6.915 -6.830 1.00 98.38 91 LEU A O 1
ATOM 746 N N . GLN A 1 92 ? 17.430 -7.493 -8.477 1.00 97.81 92 GLN A N 1
ATOM 747 C CA . GLN A 1 92 ? 16.864 -8.651 -7.795 1.00 97.81 92 GLN A CA 1
ATOM 748 C C . GLN A 1 92 ? 17.857 -9.818 -7.750 1.00 97.81 92 GLN A C 1
ATOM 750 O O . GLN A 1 92 ? 18.099 -10.350 -6.669 1.00 97.81 92 GLN A O 1
ATOM 755 N N . GLU A 1 93 ? 18.473 -10.171 -8.881 1.00 98.12 93 GLU A N 1
ATOM 756 C CA . GLU A 1 93 ? 19.469 -11.248 -8.990 1.00 98.12 93 GLU A CA 1
ATOM 757 C C . GLU A 1 93 ? 20.670 -11.003 -8.066 1.00 98.12 93 GLU A C 1
ATOM 759 O O . GLU A 1 93 ? 21.104 -11.896 -7.342 1.00 98.12 93 GLU A O 1
ATOM 764 N N . ASN A 1 94 ? 21.138 -9.754 -7.991 1.00 97.94 94 ASN A N 1
ATOM 765 C CA . ASN A 1 94 ? 22.235 -9.354 -7.107 1.00 97.94 94 ASN A CA 1
ATOM 766 C C . ASN A 1 94 ? 21.802 -9.100 -5.649 1.00 97.94 94 ASN A C 1
ATOM 768 O O . ASN A 1 94 ? 22.562 -8.520 -4.868 1.00 97.94 94 ASN A O 1
ATOM 772 N N . ASN A 1 95 ? 20.574 -9.474 -5.272 1.00 97.81 95 ASN A N 1
ATOM 773 C CA . ASN A 1 95 ? 20.010 -9.329 -3.927 1.00 97.81 95 ASN A CA 1
ATOM 774 C C . ASN A 1 95 ? 19.985 -7.879 -3.384 1.00 97.81 95 ASN A C 1
ATOM 776 O O . ASN A 1 95 ? 19.849 -7.637 -2.181 1.00 97.81 95 ASN A O 1
ATOM 780 N N . ARG A 1 96 ? 20.114 -6.874 -4.258 1.00 98.31 96 ARG A N 1
ATOM 781 C CA . ARG A 1 96 ? 20.176 -5.454 -3.874 1.00 98.31 96 ARG A CA 1
ATOM 782 C C . ARG A 1 96 ? 18.837 -4.961 -3.346 1.00 98.31 96 ARG A C 1
ATOM 784 O O . ARG A 1 96 ? 18.822 -4.199 -2.381 1.00 98.31 96 ARG A O 1
ATOM 791 N N . LEU A 1 97 ? 17.734 -5.399 -3.954 1.00 97.56 97 LEU A N 1
ATOM 792 C CA . LEU A 1 97 ? 16.385 -5.028 -3.515 1.00 97.56 97 LEU A CA 1
ATOM 793 C C . LEU A 1 97 ? 16.092 -5.532 -2.098 1.00 97.56 97 LEU A C 1
ATOM 795 O O . LEU A 1 97 ? 15.548 -4.782 -1.293 1.00 97.56 97 LEU A O 1
ATOM 799 N N . GLU A 1 98 ? 16.525 -6.746 -1.760 1.00 96.12 98 GLU A N 1
ATOM 800 C CA . GLU A 1 98 ? 16.348 -7.306 -0.416 1.00 96.12 98 GLU A CA 1
ATOM 801 C C . GLU A 1 98 ? 17.184 -6.554 0.626 1.00 96.12 98 GLU A C 1
ATOM 803 O O . GLU A 1 98 ? 16.679 -6.177 1.682 1.00 96.12 98 GLU A O 1
ATOM 808 N N . ILE A 1 99 ? 18.448 -6.243 0.310 1.00 97.38 99 ILE A N 1
ATOM 809 C CA . ILE A 1 99 ? 19.306 -5.422 1.180 1.00 97.38 99 ILE A CA 1
ATOM 810 C C . ILE A 1 99 ? 18.656 -4.058 1.446 1.00 97.38 99 ILE A C 1
ATOM 812 O O . ILE A 1 99 ? 18.662 -3.578 2.581 1.00 97.38 99 ILE A O 1
ATOM 816 N N . LEU A 1 100 ? 18.085 -3.432 0.413 1.00 96.88 100 LEU A N 1
ATOM 817 C CA . LEU A 1 100 ? 17.368 -2.168 0.556 1.00 96.88 100 LEU A CA 1
ATOM 818 C C . LEU A 1 100 ? 16.112 -2.335 1.412 1.00 96.88 100 LEU A C 1
ATOM 820 O O . LEU A 1 100 ? 15.927 -1.553 2.341 1.00 96.88 100 LEU A O 1
ATOM 824 N N . LYS A 1 101 ? 15.285 -3.356 1.156 1.00 94.69 101 LYS A N 1
ATOM 825 C CA . LYS A 1 101 ? 14.089 -3.631 1.960 1.00 94.69 101 LYS A CA 1
ATOM 826 C C . LYS A 1 101 ? 14.461 -3.747 3.434 1.00 94.69 101 LYS A C 1
ATOM 828 O O . LYS A 1 101 ? 13.930 -2.996 4.245 1.00 94.69 101 LYS A O 1
ATOM 833 N N . ARG A 1 102 ? 15.425 -4.606 3.770 1.00 92.88 102 ARG A N 1
ATOM 834 C CA . ARG A 1 102 ? 15.898 -4.790 5.148 1.00 92.88 102 ARG A CA 1
ATOM 835 C C . ARG A 1 102 ? 16.388 -3.485 5.758 1.00 92.88 102 ARG A C 1
ATOM 837 O O . ARG A 1 102 ? 15.934 -3.115 6.831 1.00 92.88 102 ARG A O 1
ATOM 844 N N . LYS A 1 103 ? 17.232 -2.735 5.043 1.00 94.19 103 LYS A N 1
ATOM 845 C CA . LYS A 1 103 ? 17.756 -1.443 5.508 1.00 94.19 103 LYS A CA 1
ATOM 846 C C . LYS A 1 103 ? 16.654 -0.442 5.881 1.00 94.19 103 LYS A C 1
ATOM 848 O O . LYS A 1 103 ? 16.839 0.317 6.826 1.00 94.19 103 LYS A O 1
ATOM 853 N N . TRP A 1 104 ? 15.562 -0.394 5.119 1.00 92.75 104 TRP A N 1
ATOM 854 C CA . TRP A 1 104 ? 14.505 0.608 5.299 1.00 92.75 104 TRP A CA 1
ATOM 855 C C . TRP A 1 104 ? 13.340 0.131 6.181 1.00 92.75 104 TRP A C 1
ATOM 857 O O . TRP A 1 104 ? 12.683 0.955 6.822 1.00 92.75 104 TRP A O 1
ATOM 867 N N . TRP A 1 105 ? 13.081 -1.178 6.240 1.00 90.25 105 TRP A N 1
ATOM 868 C CA . TRP A 1 105 ? 12.003 -1.746 7.052 1.00 90.25 105 TRP A CA 1
ATOM 869 C C . TRP A 1 105 ? 12.464 -2.132 8.454 1.00 90.25 105 TRP A C 1
ATOM 871 O O . TRP A 1 105 ? 11.754 -1.794 9.405 1.00 90.25 105 TRP A O 1
ATOM 881 N N . GLU A 1 106 ? 13.638 -2.765 8.589 1.00 86.12 106 GLU A N 1
ATOM 8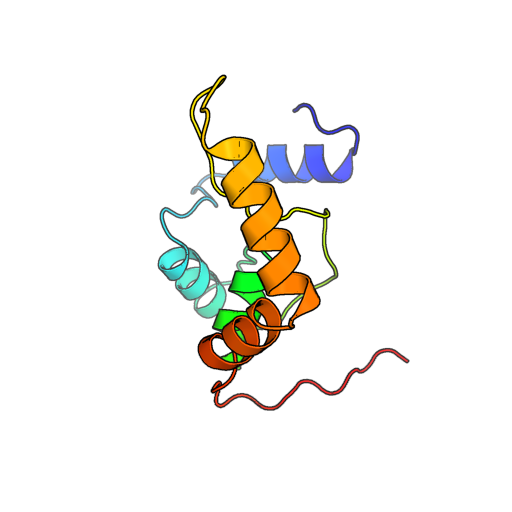82 C CA . GLU A 1 106 ? 14.200 -3.161 9.885 1.00 86.12 106 GLU A CA 1
ATOM 883 C C . GLU A 1 106 ? 14.568 -1.921 10.726 1.00 86.12 106 GLU A C 1
ATOM 885 O O . GLU A 1 106 ? 14.830 -0.837 10.204 1.00 86.12 106 GLU A O 1
ATOM 890 N N . GLY A 1 107 ? 14.573 -2.067 12.054 1.00 77.19 107 GLY A N 1
ATOM 891 C CA . GLY A 1 107 ? 14.840 -0.968 13.000 1.00 77.19 107 GLY A CA 1
ATOM 892 C C . GLY A 1 107 ? 13.653 -0.595 13.892 1.00 77.19 107 GLY A C 1
ATOM 893 O O . GLY A 1 107 ? 13.727 0.361 14.665 1.00 77.19 107 GLY A O 1
ATOM 894 N N . GLY A 1 108 ? 12.560 -1.353 13.807 1.00 79.88 108 GLY A N 1
ATOM 895 C CA . GLY A 1 108 ? 11.479 -1.306 14.783 1.00 79.88 108 GLY A CA 1
ATOM 896 C C . GLY A 1 108 ? 11.922 -1.713 16.192 1.00 79.88 108 GLY A C 1
ATOM 897 O O . GLY A 1 108 ? 12.828 -2.526 16.357 1.00 79.88 108 GLY A O 1
ATOM 898 N N . LYS A 1 109 ? 11.271 -1.153 17.218 1.00 81.75 109 LYS A N 1
ATOM 899 C CA . LYS A 1 109 ? 11.535 -1.474 18.636 1.00 81.75 109 LYS A CA 1
ATOM 900 C C . LYS A 1 109 ? 10.687 -2.639 19.154 1.00 81.75 109 LYS A C 1
ATOM 902 O O . LYS A 1 109 ? 10.855 -3.042 20.302 1.00 81.75 109 LYS A O 1
ATOM 907 N N . CYS A 1 110 ? 9.753 -3.136 18.345 1.00 87.44 110 CYS A N 1
ATOM 908 C CA . CYS A 1 110 ? 8.841 -4.184 18.771 1.00 87.44 110 CYS A CA 1
ATOM 909 C C . CYS A 1 110 ? 9.507 -5.563 18.741 1.00 87.44 110 CYS A C 1
ATOM 911 O O . CYS A 1 110 ? 10.313 -5.828 17.843 1.00 87.44 110 CYS A O 1
ATOM 913 N N . PRO A 1 111 ? 9.161 -6.452 19.691 1.00 79.56 111 PRO A N 1
ATOM 914 C CA . PRO A 1 111 ? 9.575 -7.845 19.635 1.00 79.56 111 PRO A CA 1
ATOM 915 C C . PRO A 1 111 ? 9.160 -8.455 18.297 1.00 79.56 111 PRO A C 1
ATOM 917 O O . PRO A 1 111 ? 8.083 -8.154 17.773 1.00 79.56 111 PRO A O 1
ATOM 920 N N . LYS A 1 112 ? 10.009 -9.318 17.738 1.00 68.69 112 LYS A N 1
ATOM 921 C CA . LYS A 1 112 ? 9.584 -10.152 16.615 1.00 68.69 112 LYS A CA 1
ATOM 922 C C . LYS A 1 112 ? 8.499 -11.088 17.147 1.00 68.69 112 LYS A C 1
ATOM 924 O O . LYS A 1 112 ? 8.722 -11.736 18.164 1.00 68.69 112 LYS A O 1
ATOM 929 N N . GLU A 1 113 ? 7.333 -11.104 16.505 1.00 61.66 113 GLU A N 1
ATOM 930 C CA . GLU A 1 113 ? 6.293 -12.083 16.833 1.00 61.66 113 GLU A CA 1
ATOM 931 C C . GLU A 1 113 ? 6.880 -13.489 16.661 1.00 61.66 113 GLU A C 1
ATOM 933 O O . GLU A 1 113 ? 7.467 -13.794 15.620 1.00 61.66 113 GLU A O 1
ATOM 938 N N . GLU A 1 114 ? 6.750 -14.321 17.695 1.00 53.78 114 GLU A N 1
ATOM 939 C CA . GLU A 1 114 ? 6.968 -15.756 17.566 1.00 53.78 114 GLU A CA 1
ATOM 940 C C . GLU A 1 114 ? 5.867 -16.316 16.662 1.00 53.78 114 GLU A C 1
ATOM 942 O O . GLU A 1 114 ? 4.686 -15.992 16.818 1.00 53.78 114 GLU A O 1
ATOM 947 N N . ASP A 1 115 ? 6.258 -17.118 15.673 1.00 45.66 115 ASP A N 1
ATOM 948 C CA . ASP A 1 115 ? 5.331 -17.748 14.740 1.00 45.66 115 ASP A CA 1
ATOM 949 C C . ASP A 1 115 ? 4.516 -18.808 15.498 1.00 45.66 115 ASP A C 1
ATOM 951 O O . ASP A 1 115 ? 4.874 -19.982 15.546 1.00 45.66 115 ASP A O 1
ATOM 955 N N . HIS A 1 116 ? 3.419 -18.402 16.142 1.00 47.94 116 HIS A N 1
ATOM 956 C CA . HIS A 1 116 ? 2.463 -19.312 16.783 1.00 47.94 116 HIS A CA 1
ATOM 957 C C . HIS A 1 116 ? 1.563 -20.009 15.747 1.00 47.94 116 HIS A C 1
ATOM 959 O O . HIS A 1 116 ? 0.356 -20.145 15.941 1.00 47.94 116 HIS A O 1
ATOM 965 N N . ARG A 1 117 ? 2.134 -20.441 14.620 1.00 47.78 117 ARG A N 1
ATOM 966 C CA . ARG A 1 117 ? 1.497 -21.389 13.706 1.00 47.78 117 ARG A CA 1
ATOM 967 C C . ARG A 1 117 ? 1.885 -22.798 14.146 1.00 47.78 117 ARG A C 1
ATOM 969 O O . ARG A 1 117 ? 2.824 -23.385 13.618 1.00 47.78 117 ARG A O 1
ATOM 976 N N . ALA A 1 118 ? 1.170 -23.285 15.157 1.00 33.81 118 ALA A N 1
ATOM 977 C CA . ALA A 1 118 ? 0.980 -24.713 15.400 1.00 33.81 118 ALA A CA 1
ATOM 978 C C . ALA A 1 118 ? -0.245 -25.196 14.612 1.00 33.81 118 ALA A C 1
ATOM 980 O O . ALA A 1 118 ? -1.218 -24.410 14.515 1.00 33.81 118 ALA A O 1
#

Radius of gyration: 18.56 Å; chains: 1; bounding box: 46×35×46 Å

Organism: Quiscalus mexicanus (NCBI:txid64278)

Foldseek 3Di:
DPDPDPVVVVVVVCQVPDPPHLDDDDPVRQVVPVQPHPDDDDDDPLVLLQVCLADVSDDDDDDDPDDDDDDDDDPPPDPCPVVVVVVVVVCVVVCVVVVVSCVVRPDRPDDDDDPPPD